Protein AF-A0A814CQU0-F1 (afdb_monomer_lite)

Organism: NCBI:txid104777

Secondary structure (DSSP, 8-state):
--PPB-EEEPTTTT-TT---TT-PPEEEETTEEEEEEEE-TTS-EEEEETTTTTS----EEEEETTEEEEEES--SSP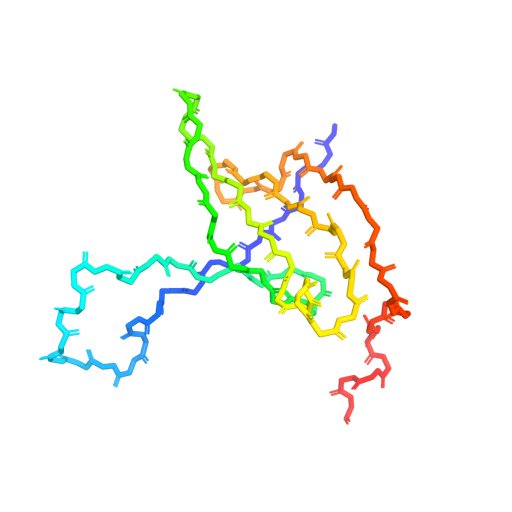PP-GGGG-

Structure (mmCIF, N/CA/C/O backbone):
data_AF-A0A814CQU0-F1
#
_entry.id   AF-A0A814CQU0-F1
#
loop_
_atom_site.group_PDB
_atom_site.id
_atom_site.type_symbol
_atom_site.label_atom_id
_atom_site.label_alt_id
_atom_site.label_comp_id
_atom_site.label_asym_id
_atom_site.label_entity_id
_atom_site.label_seq_id
_atom_site.pdbx_PDB_ins_code
_atom_site.Cartn_x
_atom_site.Cartn_y
_atom_site.Cartn_z
_atom_site.occupancy
_atom_site.B_iso_or_equiv
_atom_site.auth_seq_id
_atom_site.auth_comp_id
_atom_site.auth_asym_id
_atom_site.auth_atom_id
_atom_site.pdbx_PDB_model_num
ATOM 1 N N . MET A 1 1 ? -16.225 1.323 -9.535 1.00 43.94 1 MET A N 1
ATOM 2 C CA . MET A 1 1 ? -14.784 1.313 -9.214 1.00 43.94 1 MET A CA 1
ATOM 3 C C . MET A 1 1 ? -14.515 0.018 -8.474 1.00 43.94 1 MET A C 1
ATOM 5 O O . MET A 1 1 ? -15.072 -0.173 -7.403 1.00 43.94 1 MET A O 1
ATOM 9 N N . THR A 1 2 ? -13.807 -0.920 -9.090 1.00 48.47 2 THR A N 1
ATOM 10 C CA . THR A 1 2 ? -13.442 -2.204 -8.479 1.00 48.47 2 THR A CA 1
ATOM 11 C C . THR A 1 2 ? -12.293 -1.966 -7.507 1.00 48.47 2 THR A C 1
ATOM 13 O O . THR A 1 2 ? -11.192 -1.638 -7.931 1.00 48.47 2 THR A O 1
ATOM 16 N N . SER A 1 3 ? -12.554 -2.069 -6.203 1.00 57.38 3 SER A N 1
ATOM 17 C CA . SER A 1 3 ? -11.487 -2.068 -5.200 1.00 57.38 3 SER A CA 1
ATOM 18 C C . SER A 1 3 ? -10.707 -3.375 -5.297 1.00 57.38 3 SER A C 1
ATOM 20 O O . SER A 1 3 ? -11.279 -4.452 -5.129 1.00 57.38 3 SER A O 1
ATOM 22 N N . GLU A 1 4 ? -9.407 -3.282 -5.567 1.00 74.38 4 GLU A N 1
ATOM 23 C CA . GLU A 1 4 ? -8.518 -4.442 -5.556 1.00 74.38 4 GLU A CA 1
ATOM 24 C C . GLU A 1 4 ? -8.142 -4.807 -4.115 1.00 74.38 4 GLU A C 1
ATOM 26 O O . GLU A 1 4 ? -7.802 -3.945 -3.294 1.00 74.38 4 GLU A O 1
ATOM 31 N N . LYS A 1 5 ? -8.239 -6.104 -3.803 1.00 75.19 5 LYS A N 1
ATOM 32 C CA . LYS A 1 5 ? -7.920 -6.649 -2.480 1.00 75.19 5 LYS A CA 1
ATOM 33 C C . LYS A 1 5 ? -6.414 -6.605 -2.242 1.00 75.19 5 LYS A C 1
ATOM 35 O O . LYS A 1 5 ? -5.634 -6.909 -3.141 1.00 75.19 5 LYS A O 1
ATOM 40 N N . ILE A 1 6 ? -6.016 -6.276 -1.016 1.00 78.56 6 ILE A N 1
ATOM 41 C CA . ILE A 1 6 ? -4.615 -6.279 -0.597 1.00 78.56 6 ILE A CA 1
ATOM 42 C C . ILE A 1 6 ? -4.381 -7.266 0.541 1.00 78.56 6 ILE A C 1
ATOM 44 O O . ILE A 1 6 ? -5.233 -7.442 1.407 1.00 78.56 6 ILE A O 1
ATOM 48 N N . THR A 1 7 ? -3.205 -7.888 0.570 1.00 80.81 7 THR A N 1
ATOM 49 C CA . THR A 1 7 ? -2.783 -8.701 1.710 1.00 80.81 7 THR A CA 1
ATOM 50 C C . THR A 1 7 ? -2.009 -7.836 2.698 1.00 80.81 7 THR A C 1
ATOM 52 O O . THR A 1 7 ? -0.936 -7.314 2.386 1.00 80.81 7 THR A O 1
ATOM 55 N N . LEU A 1 8 ? -2.544 -7.699 3.911 1.00 73.44 8 LEU A N 1
ATOM 56 C CA . LEU A 1 8 ? -1.830 -7.110 5.038 1.00 73.44 8 LEU A CA 1
ATOM 57 C C . LEU A 1 8 ? -1.179 -8.226 5.853 1.00 73.44 8 LEU A C 1
ATOM 59 O O . LEU A 1 8 ? -1.854 -9.106 6.378 1.00 73.44 8 LEU A O 1
ATOM 63 N N . ILE A 1 9 ? 0.143 -8.178 5.972 1.00 70.50 9 ILE A N 1
ATOM 64 C CA . ILE A 1 9 ? 0.915 -9.115 6.781 1.00 70.50 9 ILE A CA 1
ATOM 65 C C . ILE A 1 9 ? 1.322 -8.405 8.063 1.00 70.50 9 ILE A C 1
ATOM 67 O O . ILE A 1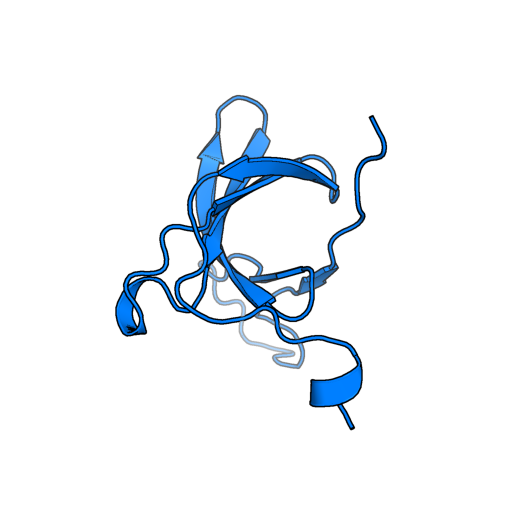 9 ? 2.038 -7.399 8.046 1.00 70.50 9 ILE A O 1
ATOM 71 N N . GLN A 1 10 ? 0.885 -8.932 9.203 1.00 64.56 10 GLN A N 1
ATOM 72 C CA . GLN A 1 10 ? 1.392 -8.475 10.489 1.00 64.56 10 GLN A CA 1
ATOM 73 C C . GLN A 1 10 ? 2.873 -8.850 10.611 1.00 64.56 10 GLN A C 1
ATOM 75 O O . GLN A 1 10 ? 3.253 -9.999 10.396 1.00 64.56 10 GLN A O 1
ATOM 80 N N . ARG A 1 11 ? 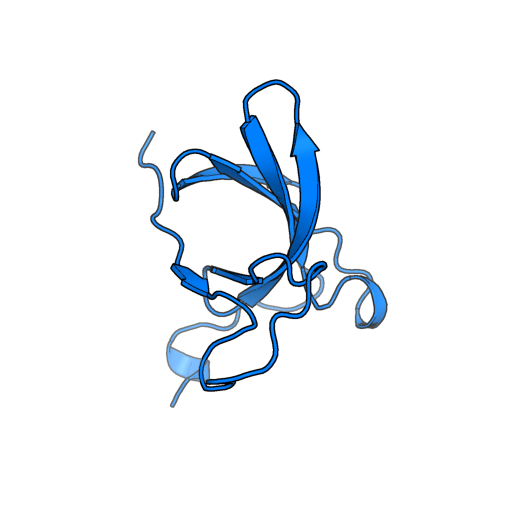3.723 -7.893 11.008 1.00 57.00 11 ARG A N 1
ATOM 81 C CA . ARG A 1 11 ? 5.168 -8.126 11.204 1.00 57.00 11 ARG A CA 1
ATOM 82 C C . ARG A 1 11 ? 5.503 -9.186 12.261 1.00 57.00 11 ARG A C 1
ATOM 84 O O . ARG A 1 11 ? 6.653 -9.597 12.347 1.00 57.00 11 ARG A O 1
ATOM 91 N N . ASN A 1 12 ? 4.524 -9.624 13.045 1.00 53.44 12 ASN A N 1
ATOM 92 C CA . ASN A 1 12 ? 4.713 -10.583 14.129 1.00 53.44 12 ASN A CA 1
ATOM 93 C C . ASN A 1 12 ? 4.480 -12.044 13.687 1.00 53.44 12 ASN A C 1
ATOM 95 O O . ASN A 1 12 ? 4.411 -12.929 14.536 1.00 53.44 12 ASN A O 1
ATOM 99 N N . PHE A 1 13 ? 4.357 -12.315 12.380 1.00 46.03 13 PHE A N 1
ATOM 100 C CA . PHE A 1 13 ? 4.206 -13.674 11.855 1.00 46.03 13 PHE A CA 1
ATOM 101 C C . PHE A 1 13 ? 5.425 -14.541 12.228 1.00 46.03 13 PHE A C 1
ATOM 103 O O . PHE A 1 13 ? 6.551 -14.227 11.845 1.00 46.03 13 PHE A O 1
ATOM 110 N N . GLY A 1 14 ? 5.206 -15.606 13.010 1.00 43.97 14 GLY A N 1
ATOM 111 C CA . GLY A 1 14 ? 6.261 -16.510 13.495 1.00 43.97 14 GLY A CA 1
ATOM 112 C C . GLY A 1 14 ? 7.040 -16.028 14.7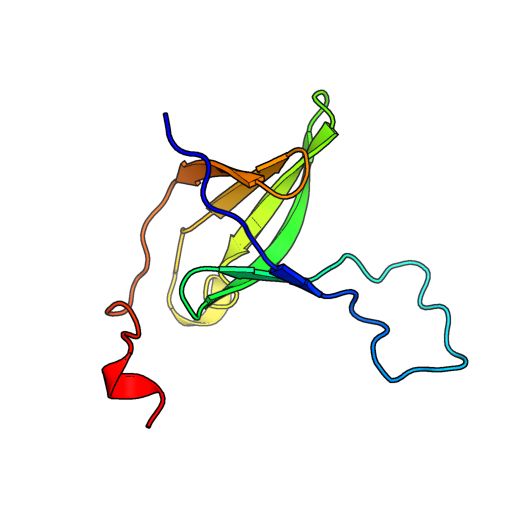28 1.00 43.97 14 GLY A C 1
ATOM 113 O O . GLY A 1 14 ? 8.018 -16.661 15.114 1.00 43.97 14 GLY A O 1
ATOM 114 N N . ILE A 1 15 ? 6.635 -14.922 15.366 1.00 49.25 15 ILE A N 1
ATOM 115 C CA . ILE A 1 15 ? 7.257 -14.429 16.603 1.00 49.25 15 ILE A CA 1
ATOM 116 C C . ILE A 1 15 ? 6.264 -14.616 17.747 1.00 49.25 15 ILE A C 1
ATOM 118 O O . ILE A 1 15 ? 5.586 -13.689 18.179 1.00 49.25 15 ILE A O 1
ATOM 122 N N . GLU A 1 16 ? 6.188 -15.848 18.236 1.00 52.91 16 GLU A N 1
ATOM 123 C CA . GLU A 1 16 ? 5.134 -16.318 19.146 1.00 52.91 16 GLU A CA 1
ATOM 124 C C . GLU A 1 16 ? 5.169 -15.651 20.534 1.00 52.91 16 GLU A C 1
ATOM 126 O O . GLU A 1 16 ? 4.246 -15.826 21.315 1.00 52.91 16 GLU A O 1
ATOM 131 N N . ASN A 1 17 ? 6.207 -14.867 20.859 1.00 48.22 17 ASN A N 1
ATOM 132 C CA . ASN A 1 17 ? 6.411 -14.330 22.212 1.00 48.22 17 ASN A CA 1
ATOM 133 C C . ASN A 1 17 ? 7.177 -12.993 22.295 1.00 48.22 17 ASN A C 1
ATOM 135 O O . ASN A 1 17 ? 7.759 -12.673 23.331 1.00 48.22 17 ASN A O 1
ATOM 139 N N . LYS A 1 18 ? 7.203 -12.169 21.237 1.00 45.31 18 LYS A N 1
ATOM 140 C CA . LYS A 1 18 ? 7.721 -10.789 21.352 1.00 45.31 18 LYS A CA 1
ATOM 141 C C . LYS A 1 18 ? 6.710 -9.800 20.800 1.00 45.31 18 LYS A C 1
ATOM 143 O O . LYS A 1 18 ? 6.690 -9.516 19.606 1.00 45.31 18 LYS A O 1
ATOM 148 N N . ILE A 1 19 ? 5.897 -9.246 21.696 1.00 46.81 19 ILE A N 1
ATOM 149 C CA . ILE A 1 19 ? 5.073 -8.072 21.416 1.00 46.81 19 ILE A CA 1
ATOM 150 C C . ILE A 1 19 ? 6.035 -6.903 21.180 1.00 46.81 19 ILE A C 1
ATOM 152 O O . ILE A 1 19 ? 6.469 -6.235 22.116 1.00 46.81 19 ILE A O 1
ATOM 156 N N . GLN A 1 20 ? 6.421 -6.670 19.927 1.00 52.75 20 GLN A N 1
ATOM 157 C CA . GLN A 1 20 ? 6.987 -5.382 19.548 1.00 52.75 20 GLN A CA 1
ATOM 158 C C . GLN A 1 20 ? 5.821 -4.407 19.422 1.00 52.75 20 GLN A C 1
ATOM 160 O O . GLN A 1 20 ? 5.087 -4.414 18.435 1.00 52.75 20 GLN A O 1
ATOM 165 N N . SER A 1 21 ? 5.658 -3.566 20.438 1.00 52.97 21 SER A N 1
ATOM 166 C CA . SER A 1 21 ? 4.626 -2.529 20.571 1.00 52.97 21 SER A CA 1
ATOM 167 C C . SER A 1 21 ? 4.646 -1.449 19.474 1.00 52.97 21 SER A C 1
ATOM 169 O O . SER A 1 21 ? 3.804 -0.562 19.489 1.00 52.97 21 SER A O 1
ATOM 171 N N . ASN A 1 22 ? 5.553 -1.546 18.495 1.00 53.53 22 ASN A N 1
ATOM 172 C CA . ASN A 1 22 ? 5.704 -0.626 17.361 1.00 53.53 22 ASN A CA 1
ATOM 173 C C . ASN A 1 22 ? 5.734 -1.331 15.986 1.00 53.53 22 ASN A C 1
ATOM 175 O O . ASN A 1 22 ? 6.224 -0.780 14.997 1.00 53.53 22 ASN A O 1
ATOM 179 N N . SER A 1 23 ? 5.232 -2.565 15.893 1.00 68.62 23 SER A N 1
ATOM 180 C CA . SER A 1 23 ? 5.165 -3.293 14.620 1.00 68.62 23 SER A CA 1
ATOM 181 C C . SER A 1 23 ? 3.905 -2.924 13.836 1.00 68.62 23 SER A C 1
ATOM 183 O O . SER A 1 23 ? 2.865 -3.566 13.967 1.00 68.62 23 SER A O 1
ATOM 185 N N . HIS A 1 24 ? 3.999 -1.912 12.974 1.00 81.81 24 HIS A N 1
ATOM 186 C CA . HIS A 1 24 ? 2.961 -1.681 11.971 1.00 81.81 24 HIS A CA 1
ATOM 187 C C . HIS A 1 24 ? 2.946 -2.811 10.924 1.00 81.81 24 HIS A C 1
ATOM 189 O O . HIS A 1 24 ? 4.010 -3.346 10.582 1.00 81.81 24 HIS A O 1
ATOM 195 N N . PRO A 1 25 ? 1.765 -3.182 10.396 1.00 83.25 25 PRO A N 1
ATOM 196 C CA . PRO A 1 25 ? 1.655 -4.200 9.358 1.00 83.25 25 PRO A CA 1
ATOM 197 C C . PRO A 1 25 ? 2.380 -3.782 8.073 1.00 83.25 25 PRO A C 1
ATOM 199 O O . PRO A 1 25 ? 2.599 -2.600 7.800 1.00 83.25 25 PRO A O 1
ATOM 202 N N . VAL A 1 26 ? 2.740 -4.778 7.273 1.00 87.12 26 VAL A N 1
ATOM 203 C CA . VAL A 1 26 ? 3.301 -4.635 5.928 1.00 87.12 26 VAL A CA 1
ATOM 204 C C . VAL A 1 26 ? 2.194 -4.905 4.923 1.00 87.12 26 VAL A C 1
ATOM 206 O O . VAL A 1 26 ? 1.401 -5.821 5.111 1.00 87.12 26 VAL A O 1
ATOM 209 N N . ALA A 1 27 ? 2.150 -4.134 3.849 1.00 86.62 27 ALA A N 1
ATOM 210 C CA . ALA A 1 27 ? 1.220 -4.350 2.752 1.00 86.62 27 ALA A CA 1
ATOM 211 C C . ALA A 1 27 ? 1.931 -5.057 1.590 1.00 86.62 27 ALA A C 1
ATOM 213 O O . ALA A 1 27 ? 3.016 -4.632 1.186 1.00 86.62 27 ALA A O 1
ATOM 214 N N . ILE A 1 28 ? 1.320 -6.111 1.044 1.00 87.00 28 ILE A N 1
ATOM 215 C CA . ILE A 1 28 ? 1.740 -6.744 -0.210 1.00 87.00 28 ILE A CA 1
ATOM 216 C C . ILE A 1 28 ? 0.645 -6.555 -1.250 1.00 87.00 28 ILE A C 1
ATOM 218 O O . ILE A 1 28 ? -0.500 -6.949 -1.041 1.00 87.00 28 ILE A O 1
ATOM 222 N N . TYR A 1 29 ? 1.018 -5.957 -2.377 1.00 85.94 29 TYR A N 1
ATOM 223 C CA . TYR A 1 29 ? 0.119 -5.662 -3.485 1.00 85.94 29 TYR A CA 1
ATOM 224 C C . TYR A 1 29 ? 0.880 -5.718 -4.800 1.00 85.94 29 TYR A C 1
ATOM 226 O O . TYR A 1 29 ? 1.970 -5.154 -4.868 1.00 85.94 29 TYR A O 1
ATOM 234 N N . GLN A 1 30 ? 0.321 -6.378 -5.820 1.00 82.62 30 GLN A N 1
ATOM 235 C CA . GLN A 1 30 ? 0.946 -6.510 -7.147 1.00 82.62 30 GLN A CA 1
ATOM 236 C C . GLN A 1 30 ? 2.435 -6.897 -7.051 1.00 82.62 30 GLN A C 1
ATOM 238 O O . GLN A 1 30 ? 3.304 -6.216 -7.588 1.00 82.62 30 GLN A O 1
ATOM 243 N N . TYR A 1 31 ? 2.731 -7.941 -6.264 1.00 81.62 31 TYR A N 1
ATOM 244 C CA . TYR A 1 31 ? 4.087 -8.468 -6.022 1.00 81.62 31 TYR A CA 1
ATOM 245 C C . TYR A 1 31 ? 5.085 -7.468 -5.416 1.00 81.62 31 TYR A C 1
ATOM 247 O O . TYR A 1 31 ? 6.298 -7.671 -5.447 1.00 81.62 31 TYR A O 1
ATOM 255 N N . ARG A 1 32 ? 4.592 -6.383 -4.813 1.00 85.00 32 ARG A N 1
ATOM 256 C CA . ARG A 1 32 ? 5.411 -5.331 -4.210 1.00 85.00 32 ARG A CA 1
ATOM 257 C C . ARG A 1 32 ? 5.109 -5.187 -2.731 1.00 85.00 32 ARG A C 1
ATOM 259 O O . ARG A 1 32 ? 3.971 -5.297 -2.282 1.00 85.00 32 ARG A O 1
ATOM 266 N N . THR A 1 33 ? 6.158 -4.902 -1.971 1.00 88.44 33 THR A N 1
ATOM 267 C CA . THR A 1 33 ? 6.073 -4.637 -0.535 1.00 88.44 33 THR A CA 1
ATOM 268 C C . THR A 1 33 ? 5.936 -3.142 -0.276 1.00 88.44 33 THR A C 1
ATOM 270 O O . THR A 1 33 ? 6.690 -2.335 -0.827 1.00 88.44 33 THR A O 1
ATOM 273 N N . TYR A 1 34 ? 5.028 -2.775 0.623 1.00 89.38 34 TYR A N 1
ATOM 274 C CA . TYR A 1 34 ? 4.830 -1.408 1.078 1.00 89.38 34 TYR A CA 1
ATOM 275 C C . TYR A 1 34 ? 4.874 -1.338 2.610 1.00 89.38 34 TYR A C 1
ATOM 277 O O . TYR A 1 34 ? 4.285 -2.162 3.315 1.00 89.38 34 TYR A O 1
ATOM 285 N N . TRP A 1 35 ? 5.582 -0.340 3.135 1.00 90.75 35 TRP A N 1
ATOM 286 C CA . TRP A 1 35 ? 5.731 -0.081 4.563 1.00 90.75 35 TRP A CA 1
ATOM 287 C C . TRP A 1 35 ? 4.729 0.961 5.033 1.00 90.75 35 TRP A C 1
ATOM 289 O O . TRP A 1 35 ? 4.542 1.980 4.367 1.00 90.75 35 TRP A O 1
ATOM 299 N N . TRP A 1 36 ? 4.136 0.726 6.202 1.00 91.81 36 TRP A N 1
ATOM 300 C CA . TRP A 1 36 ? 3.300 1.708 6.885 1.00 91.81 36 TRP A CA 1
ATOM 301 C C . TRP A 1 36 ? 4.033 3.046 7.034 1.00 91.81 36 TRP A C 1
ATOM 303 O O . TRP A 1 36 ? 5.225 3.071 7.355 1.00 91.81 36 TRP A O 1
ATOM 313 N N . LYS A 1 37 ? 3.321 4.150 6.797 1.00 91.19 37 LYS A N 1
ATOM 314 C CA . LYS A 1 37 ? 3.865 5.507 6.897 1.00 91.19 37 LYS A CA 1
ATOM 315 C C . LYS A 1 37 ? 3.095 6.373 7.887 1.00 91.19 37 LYS A C 1
ATOM 317 O O . LYS A 1 37 ? 3.716 7.003 8.733 1.00 91.19 37 LYS A O 1
ATOM 322 N N . GLU A 1 38 ? 1.777 6.447 7.728 1.00 92.06 38 GLU A N 1
ATOM 323 C CA . GLU A 1 38 ? 0.904 7.278 8.561 1.00 92.06 38 GLU A CA 1
ATOM 324 C C . GLU A 1 38 ? -0.559 6.838 8.440 1.00 92.06 38 GLU A C 1
ATOM 326 O O . GLU A 1 38 ? -0.975 6.301 7.408 1.00 92.06 38 GLU A O 1
ATOM 331 N N . GLU A 1 39 ? -1.338 7.107 9.486 1.00 92.56 39 GLU A N 1
ATOM 332 C CA . GLU A 1 39 ? -2.794 6.972 9.503 1.00 92.56 39 GLU A CA 1
ATOM 333 C C . GLU A 1 39 ? -3.446 8.347 9.307 1.00 92.56 39 GLU A C 1
ATOM 335 O O . GLU A 1 39 ? -3.019 9.347 9.883 1.00 92.56 39 GLU A O 1
ATOM 340 N N . ASN A 1 40 ? -4.473 8.405 8.463 1.00 90.81 40 ASN A N 1
ATOM 341 C CA . ASN A 1 40 ? -5.254 9.608 8.201 1.00 90.81 40 ASN A CA 1
ATOM 342 C C . ASN A 1 40 ? -6.479 9.672 9.130 1.00 90.81 40 ASN A C 1
ATOM 344 O O . ASN A 1 40 ? -6.960 8.657 9.626 1.00 90.81 40 ASN A O 1
ATOM 348 N N . ALA A 1 41 ? -7.073 10.862 9.271 1.00 91.31 41 ALA A N 1
ATOM 349 C CA . ALA A 1 41 ? -8.278 11.077 10.085 1.00 91.31 41 ALA A CA 1
ATOM 350 C C . ALA A 1 41 ? -9.495 10.223 9.665 1.00 91.31 41 ALA A C 1
ATOM 352 O O . ALA A 1 41 ? -10.371 9.946 10.479 1.00 91.31 41 ALA A O 1
ATOM 353 N N . ASP A 1 42 ? -9.553 9.778 8.405 1.00 91.38 42 ASP A N 1
ATOM 354 C CA . ASP A 1 42 ? -10.611 8.907 7.875 1.00 91.38 42 ASP A CA 1
ATOM 355 C C . ASP A 1 42 ? -10.368 7.405 8.142 1.00 91.38 42 ASP A C 1
ATOM 357 O O . ASP A 1 42 ? -11.034 6.568 7.519 1.00 91.38 42 ASP A O 1
ATOM 361 N N . LYS A 1 43 ? -9.421 7.077 9.040 1.00 89.50 43 LYS A N 1
ATOM 362 C CA . LYS A 1 43 ? -8.944 5.725 9.394 1.00 89.50 43 LYS A CA 1
ATOM 363 C C . LYS A 1 43 ? -8.291 4.954 8.247 1.00 89.50 43 LYS A C 1
ATOM 365 O O . LYS A 1 43 ? -8.085 3.747 8.334 1.00 89.50 43 LYS A O 1
ATOM 370 N N . SER A 1 44 ? -7.977 5.627 7.145 1.00 91.44 44 SER A N 1
ATOM 371 C CA . SER A 1 44 ? -7.155 5.027 6.101 1.00 91.44 44 SER A CA 1
ATOM 372 C C . SER A 1 44 ? -5.676 5.153 6.440 1.00 91.44 44 SER A C 1
ATOM 374 O O . SER A 1 44 ? -5.246 6.105 7.089 1.00 91.44 44 SER A O 1
ATOM 376 N N . VAL A 1 45 ? -4.870 4.244 5.917 1.00 92.44 45 VAL A N 1
ATOM 377 C CA . VAL A 1 45 ? -3.433 4.207 6.171 1.00 92.44 45 VAL A CA 1
ATOM 378 C C . VAL A 1 45 ? -2.672 4.358 4.861 1.00 92.44 45 VAL A C 1
ATOM 380 O O . VAL A 1 45 ? -3.014 3.740 3.851 1.00 92.44 45 VAL A O 1
ATOM 383 N N . ARG A 1 46 ? -1.626 5.186 4.861 1.00 93.44 46 ARG A N 1
ATOM 384 C CA . ARG A 1 46 ? -0.695 5.304 3.735 1.00 93.44 46 ARG A CA 1
ATOM 385 C C . ARG A 1 46 ? 0.469 4.343 3.915 1.00 93.44 46 ARG A C 1
ATOM 387 O O . ARG A 1 46 ? 1.129 4.338 4.953 1.00 93.44 46 ARG A O 1
ATOM 394 N N . TYR A 1 47 ? 0.756 3.599 2.858 1.00 92.62 47 TYR A N 1
ATOM 395 C CA . TYR A 1 47 ? 1.896 2.706 2.760 1.00 92.62 47 TYR A CA 1
ATOM 396 C C . TYR A 1 47 ? 2.811 3.160 1.626 1.00 92.62 47 TYR A C 1
ATOM 398 O O . TYR A 1 47 ? 2.359 3.347 0.498 1.00 92.62 47 TYR A O 1
ATOM 406 N N . ALA A 1 48 ? 4.097 3.342 1.914 1.00 90.88 48 ALA A N 1
ATOM 407 C CA . ALA A 1 48 ? 5.107 3.719 0.929 1.00 90.88 48 ALA A CA 1
ATOM 408 C C . ALA A 1 48 ? 5.841 2.481 0.412 1.00 90.88 48 ALA A C 1
ATOM 410 O O . ALA A 1 48 ? 6.111 1.555 1.177 1.00 90.88 48 ALA A O 1
ATOM 411 N N . CYS A 1 49 ? 6.188 2.459 -0.872 1.00 90.88 49 CYS A N 1
ATOM 412 C CA . CYS A 1 49 ? 6.919 1.341 -1.458 1.00 90.88 49 CYS A CA 1
ATOM 413 C C . CYS A 1 49 ? 8.236 1.071 -0.710 1.00 90.88 49 CYS A C 1
ATOM 415 O O . CYS A 1 49 ? 8.976 1.983 -0.338 1.00 90.88 49 CYS A O 1
ATOM 417 N N . SER A 1 50 ? 8.576 -0.204 -0.521 1.00 88.69 50 SER A N 1
ATOM 418 C CA . SER A 1 50 ? 9.805 -0.600 0.170 1.00 88.69 50 SER A CA 1
ATOM 419 C C . SER A 1 50 ? 11.083 -0.100 -0.504 1.00 88.69 50 SER A C 1
ATOM 421 O O . SER A 1 50 ? 12.101 0.091 0.165 1.00 88.69 50 SER A O 1
ATOM 423 N N . GLN A 1 51 ? 11.013 0.188 -1.804 1.00 86.56 51 GLN A N 1
ATOM 424 C CA . GLN A 1 51 ? 12.127 0.678 -2.606 1.00 86.56 51 GLN A CA 1
ATOM 425 C C . GLN A 1 51 ? 12.299 2.203 -2.571 1.00 86.56 51 GLN A C 1
ATOM 427 O O . GLN A 1 51 ? 13.210 2.715 -3.223 1.00 86.56 51 GLN A O 1
ATOM 432 N N . THR A 1 52 ? 11.498 2.954 -1.801 1.00 82.44 52 THR A N 1
ATOM 433 C CA . THR A 1 52 ? 11.573 4.429 -1.767 1.00 82.44 52 THR A CA 1
ATOM 434 C C . THR A 1 52 ? 12.977 4.961 -1.478 1.00 82.44 52 THR A C 1
ATOM 436 O O . THR A 1 52 ? 13.413 5.913 -2.119 1.00 82.44 52 THR A O 1
ATOM 439 N N . LYS A 1 53 ? 13.731 4.321 -0.573 1.00 78.06 53 LYS A N 1
ATOM 440 C CA . LYS A 1 53 ? 15.105 4.745 -0.242 1.00 78.06 53 LYS A CA 1
ATOM 441 C C . LYS A 1 53 ? 16.167 4.254 -1.228 1.00 78.06 53 LYS A C 1
ATOM 443 O O . LYS A 1 53 ? 17.194 4.905 -1.364 1.00 78.06 53 LYS A O 1
ATOM 448 N N . ARG A 1 54 ? 15.953 3.104 -1.873 1.00 76.06 54 ARG A N 1
ATOM 449 C CA . ARG A 1 54 ? 16.965 2.450 -2.724 1.00 76.06 54 ARG A CA 1
ATOM 450 C C . ARG A 1 54 ? 16.885 2.886 -4.183 1.00 76.06 54 ARG A C 1
ATOM 452 O O . ARG A 1 54 ? 17.917 3.040 -4.816 1.00 76.06 54 ARG A O 1
ATOM 459 N N . GLN A 1 55 ? 15.675 3.104 -4.691 1.00 76.50 55 GLN A N 1
ATOM 460 C CA . GLN A 1 55 ? 15.405 3.339 -6.112 1.00 76.50 55 GLN A CA 1
ATOM 461 C C . GLN A 1 55 ? 14.632 4.643 -6.354 1.00 76.50 55 GLN A C 1
ATOM 463 O O . GLN A 1 55 ? 14.020 4.816 -7.396 1.00 76.50 55 GLN A O 1
ATOM 468 N N . LYS A 1 56 ? 14.575 5.559 -5.376 1.00 80.56 56 LYS A N 1
ATOM 469 C CA . LYS A 1 56 ? 13.768 6.797 -5.457 1.00 80.56 56 LYS A CA 1
ATOM 470 C C . LYS A 1 56 ? 12.288 6.551 -5.816 1.00 80.56 56 LYS A C 1
ATOM 472 O O . LYS A 1 56 ? 11.624 7.430 -6.354 1.00 80.56 56 LYS A O 1
ATOM 477 N N . CYS A 1 57 ? 11.764 5.365 -5.505 1.00 86.88 57 CYS A N 1
ATOM 478 C CA . CYS A 1 57 ? 10.374 5.009 -5.769 1.00 86.88 57 CYS A CA 1
ATOM 479 C C . CYS A 1 57 ? 9.433 5.900 -4.942 1.00 86.88 57 CYS A C 1
ATOM 481 O O . CYS A 1 57 ? 9.525 5.935 -3.712 1.00 86.88 57 CYS A O 1
ATOM 483 N N . THR A 1 58 ? 8.515 6.607 -5.597 1.00 89.69 58 THR A N 1
ATOM 484 C CA . THR A 1 58 ? 7.573 7.525 -4.933 1.00 89.69 58 THR A CA 1
ATOM 485 C C . THR A 1 58 ? 6.184 6.923 -4.760 1.00 89.69 58 THR A C 1
ATOM 487 O O . THR A 1 58 ? 5.293 7.596 -4.247 1.00 89.69 58 THR A O 1
ATOM 490 N N . ALA A 1 59 ? 6.000 5.662 -5.161 1.00 90.50 59 ALA A N 1
ATOM 491 C CA . ALA A 1 59 ? 4.723 4.975 -5.083 1.00 90.50 59 ALA A CA 1
ATOM 492 C C . ALA A 1 59 ? 4.218 4.846 -3.636 1.00 90.50 59 ALA A C 1
ATOM 494 O O . ALA A 1 59 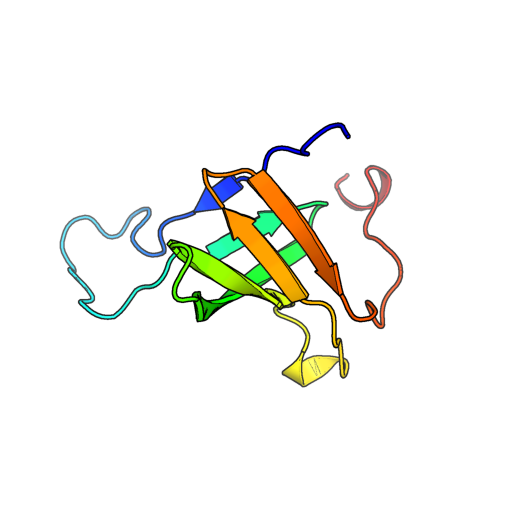? 4.909 4.332 -2.745 1.00 90.50 59 ALA A O 1
ATOM 495 N N . ILE A 1 60 ? 2.981 5.289 -3.429 1.00 91.81 60 ILE A N 1
ATOM 496 C CA . ILE A 1 60 ? 2.244 5.247 -2.169 1.00 91.81 60 ILE A CA 1
ATOM 497 C C . ILE A 1 60 ? 0.860 4.659 -2.447 1.00 91.81 60 ILE A C 1
ATOM 499 O O . ILE A 1 60 ? 0.176 5.075 -3.383 1.00 91.81 60 ILE A O 1
ATOM 503 N N . LYS A 1 61 ? 0.433 3.728 -1.594 1.00 91.19 61 LYS A N 1
ATOM 504 C CA . LYS A 1 61 ? -0.928 3.186 -1.581 1.00 91.19 61 LYS A CA 1
ATOM 505 C C . LYS A 1 61 ? -1.661 3.685 -0.341 1.00 91.19 61 LYS A C 1
ATOM 507 O O . LYS A 1 61 ? -1.133 3.613 0.769 1.00 91.19 61 LYS A O 1
ATOM 512 N N . LYS A 1 62 ? -2.879 4.184 -0.524 1.00 92.25 62 LYS A N 1
ATOM 513 C CA . LYS A 1 62 ? -3.828 4.467 0.556 1.00 92.25 62 LYS A CA 1
ATOM 514 C C . LYS A 1 62 ? -4.735 3.253 0.699 1.00 92.25 62 LYS A C 1
ATOM 516 O O . LYS A 1 62 ? -5.391 2.869 -0.269 1.00 92.25 62 LYS A O 1
ATOM 521 N N . ILE A 1 63 ? -4.768 2.671 1.890 1.00 90.56 63 ILE A N 1
ATOM 522 C CA . ILE A 1 63 ? -5.550 1.475 2.200 1.00 90.56 63 ILE A CA 1
ATOM 523 C C . ILE A 1 63 ? -6.620 1.840 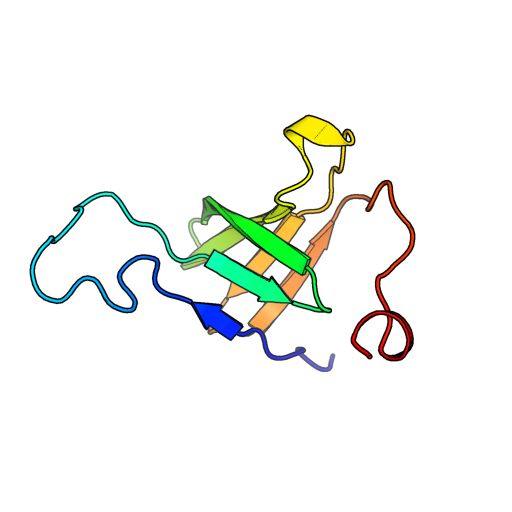3.215 1.00 90.56 63 ILE A C 1
ATOM 525 O O . ILE A 1 63 ? -6.334 2.514 4.205 1.00 90.56 63 ILE A O 1
ATOM 529 N N . LYS A 1 64 ? -7.847 1.394 2.969 1.00 88.81 64 LYS A N 1
ATOM 530 C CA . LYS A 1 64 ? -8.968 1.506 3.899 1.00 88.81 64 LYS A CA 1
ATOM 531 C C . LYS A 1 64 ? -9.788 0.226 3.807 1.00 88.81 64 LYS A C 1
ATOM 533 O O . LYS A 1 64 ? -10.014 -0.242 2.698 1.00 88.81 64 LYS A O 1
ATOM 538 N N . ASP A 1 65 ? -10.182 -0.333 4.949 1.00 86.62 65 ASP A N 1
ATOM 539 C CA . ASP A 1 65 ? -10.993 -1.557 5.014 1.00 86.62 65 ASP A CA 1
ATOM 540 C C . ASP A 1 65 ? -10.411 -2.701 4.150 1.00 86.62 65 ASP A C 1
ATOM 542 O O . ASP A 1 65 ? -11.117 -3.341 3.378 1.00 86.62 65 ASP A O 1
ATOM 546 N N . GLU A 1 66 ? -9.085 -2.903 4.232 1.00 82.25 66 GLU A N 1
ATOM 547 C CA . GLU A 1 66 ? -8.332 -3.924 3.470 1.00 82.25 66 GLU A CA 1
ATOM 548 C C . GLU A 1 66 ? -8.426 -3.802 1.934 1.00 82.25 66 GLU A C 1
ATOM 550 O O . GLU A 1 66 ? -8.134 -4.741 1.190 1.00 82.25 66 GLU A O 1
ATOM 555 N N . ALA A 1 67 ? -8.779 -2.618 1.439 1.00 83.25 67 ALA A N 1
ATOM 556 C CA . ALA A 1 67 ? -8.827 -2.304 0.020 1.00 83.25 67 ALA A CA 1
ATOM 557 C C . ALA A 1 67 ? -7.899 -1.138 -0.323 1.00 83.25 67 ALA A C 1
ATOM 559 O O . ALA A 1 67 ? -7.786 -0.159 0.425 1.00 83.25 67 ALA A O 1
ATOM 560 N N . VAL A 1 68 ? -7.261 -1.209 -1.494 1.00 86.44 68 VAL A N 1
ATOM 561 C CA . VAL A 1 68 ? -6.574 -0.046 -2.067 1.00 86.44 68 VAL A CA 1
ATOM 562 C C . VAL A 1 68 ? -7.638 0.942 -2.546 1.00 86.44 68 VAL A C 1
ATOM 564 O O . VAL A 1 68 ? -8.487 0.603 -3.369 1.00 86.44 68 VAL A O 1
ATOM 567 N N . VAL A 1 69 ? -7.603 2.165 -2.012 1.00 88.06 69 VAL A N 1
ATOM 568 C CA . VAL A 1 69 ? -8.559 3.233 -2.363 1.00 88.06 69 VAL A CA 1
ATOM 569 C C . VAL A 1 69 ? -7.928 4.353 -3.179 1.00 88.06 69 VAL A C 1
ATOM 571 O O . VAL A 1 69 ? -8.625 5.026 -3.930 1.00 88.06 69 VAL A O 1
ATOM 574 N N . VAL A 1 70 ? -6.618 4.573 -3.034 1.00 86.06 70 VAL A N 1
ATOM 575 C CA . VAL A 1 70 ? -5.869 5.550 -3.833 1.00 86.06 70 VAL A CA 1
ATOM 576 C C . VAL A 1 70 ? -4.460 5.029 -4.076 1.00 86.06 70 VAL A C 1
ATOM 578 O O . VAL A 1 70 ? -3.808 4.511 -3.168 1.00 86.06 70 VAL A O 1
ATOM 581 N N . GLU A 1 71 ? -3.977 5.245 -5.290 1.00 84.62 71 GLU A N 1
ATOM 582 C CA . GLU A 1 71 ? -2.595 5.046 -5.693 1.00 84.62 71 GLU A CA 1
ATOM 583 C C . GLU A 1 71 ? -2.007 6.372 -6.179 1.00 84.62 71 GLU A C 1
ATOM 585 O O . GLU A 1 71 ? -2.630 7.092 -6.956 1.00 84.62 71 GLU A O 1
ATOM 590 N N . THR A 1 72 ? -0.812 6.708 -5.699 1.00 86.94 72 THR A N 1
ATOM 591 C CA . THR A 1 72 ? -0.088 7.920 -6.104 1.00 86.94 72 THR A CA 1
ATOM 592 C C . THR A 1 72 ? 1.397 7.636 -6.262 1.00 86.94 72 THR A C 1
ATOM 594 O O . THR A 1 72 ? 1.925 6.766 -5.571 1.00 86.94 72 THR A O 1
ATOM 597 N N . GLY A 1 73 ? 2.085 8.440 -7.073 1.00 84.88 73 GLY A N 1
ATOM 598 C CA . GLY A 1 73 ? 3.524 8.318 -7.300 1.00 84.88 73 GLY A CA 1
ATOM 599 C C . GLY A 1 73 ? 3.870 7.249 -8.333 1.00 84.88 73 GLY A C 1
ATOM 600 O O . GLY A 1 73 ? 2.990 6.601 -8.891 1.00 84.88 73 GLY A O 1
ATOM 601 N N . HIS A 1 74 ? 5.164 7.086 -8.599 1.00 83.38 74 HIS A N 1
ATOM 602 C CA . HIS A 1 74 ? 5.655 6.190 -9.641 1.00 83.38 74 HIS A CA 1
ATOM 603 C C . HIS A 1 74 ? 6.622 5.155 -9.073 1.00 83.38 74 HIS A C 1
ATOM 605 O O . HIS A 1 74 ? 7.466 5.452 -8.217 1.00 83.38 74 HIS A O 1
ATOM 611 N N . HIS A 1 75 ? 6.492 3.933 -9.583 1.00 84.19 75 HIS A N 1
ATOM 612 C CA . HIS A 1 75 ? 7.515 2.911 -9.446 1.00 84.19 75 HIS A CA 1
ATOM 613 C C . HIS A 1 75 ? 8.689 3.253 -10.367 1.00 84.19 75 HIS A C 1
ATOM 615 O O . HIS A 1 75 ? 8.490 3.684 -11.499 1.00 84.19 75 HIS A O 1
ATOM 621 N N . PHE A 1 76 ? 9.910 3.131 -9.845 1.00 72.00 76 PHE A N 1
ATOM 622 C CA . PHE A 1 76 ? 11.133 3.397 -10.610 1.00 72.00 76 PHE A CA 1
ATOM 623 C C . PHE A 1 76 ? 11.553 2.198 -11.473 1.00 72.00 76 PHE A C 1
ATOM 625 O O . PHE A 1 76 ? 12.280 2.360 -12.445 1.00 72.00 76 PHE A O 1
ATOM 632 N N . ASP A 1 77 ? 11.103 0.997 -11.115 1.00 69.38 77 ASP A N 1
ATOM 633 C CA . ASP A 1 77 ? 11.397 -0.256 -11.801 1.00 69.38 77 ASP A CA 1
ATOM 634 C C . ASP A 1 77 ? 10.198 -0.740 -12.637 1.00 69.38 77 ASP A C 1
ATOM 636 O O . ASP A 1 77 ? 9.053 -0.322 -12.426 1.00 69.38 77 ASP A O 1
ATOM 640 N N . HIS A 1 78 ? 10.465 -1.647 -13.585 1.00 63.94 78 HIS A N 1
ATOM 641 C CA . HIS A 1 78 ? 9.407 -2.404 -14.254 1.00 63.94 78 HIS A CA 1
ATOM 642 C C . HIS A 1 78 ? 8.558 -3.154 -13.216 1.00 63.94 78 HIS A C 1
ATOM 644 O O . HIS A 1 78 ? 9.050 -3.552 -12.157 1.00 63.94 78 HIS A O 1
ATOM 650 N N . MET A 1 79 ? 7.258 -3.299 -13.496 1.00 65.31 79 MET A N 1
ATOM 651 C CA . MET A 1 79 ? 6.401 -4.205 -12.732 1.00 65.31 79 MET A CA 1
ATOM 652 C C . MET A 1 79 ? 6.999 -5.604 -12.783 1.00 65.31 79 MET A C 1
ATOM 654 O O . MET A 1 79 ? 7.276 -6.088 -13.873 1.00 65.31 79 MET A O 1
ATOM 658 N N . LEU A 1 80 ? 7.181 -6.210 -11.606 1.00 66.38 80 LEU A N 1
ATOM 659 C CA . LEU A 1 80 ? 7.287 -7.657 -11.534 1.00 66.38 80 LEU A CA 1
ATOM 660 C C . LEU A 1 80 ? 5.948 -8.214 -12.004 1.00 66.38 80 LEU A C 1
ATOM 662 O O . LEU A 1 80 ? 4.903 -7.798 -11.487 1.00 66.38 80 LEU A O 1
ATOM 666 N N . ASP A 1 81 ? 5.984 -9.096 -12.986 1.00 66.06 81 ASP A N 1
ATOM 667 C CA . ASP A 1 81 ? 4.802 -9.782 -13.485 1.00 66.06 81 ASP A CA 1
ATOM 668 C C . ASP A 1 81 ? 4.829 -11.272 -13.116 1.00 66.06 81 ASP A C 1
ATOM 670 O O . ASP A 1 81 ? 5.731 -11.759 -12.431 1.00 66.06 81 ASP A O 1
ATOM 674 N N . GLU A 1 82 ? 3.792 -12.009 -13.513 1.00 65.62 82 GLU A N 1
ATOM 675 C CA . GLU A 1 82 ? 3.702 -13.445 -13.230 1.00 65.62 82 GLU A CA 1
ATOM 676 C C . GLU A 1 82 ? 4.877 -14.247 -13.815 1.00 65.62 82 GLU A C 1
ATOM 678 O O . GLU A 1 82 ? 5.177 -15.336 -13.321 1.00 65.62 82 GLU A O 1
ATOM 683 N N . ALA A 1 83 ? 5.557 -13.740 -14.849 1.00 68.38 83 ALA A N 1
ATOM 684 C CA . ALA A 1 83 ? 6.713 -14.405 -15.432 1.00 68.38 83 ALA A CA 1
ATOM 685 C C . ALA A 1 83 ? 7.952 -14.316 -14.528 1.00 68.38 83 ALA A C 1
ATOM 687 O O . ALA A 1 83 ? 8.772 -15.235 -14.562 1.00 68.38 83 ALA A O 1
ATOM 688 N N . ASP A 1 84 ? 8.057 -13.283 -13.687 1.00 65.44 84 ASP A N 1
ATOM 689 C CA . ASP A 1 84 ? 9.180 -13.074 -12.762 1.00 65.44 84 ASP A CA 1
ATOM 690 C C . ASP A 1 84 ? 9.116 -13.948 -11.491 1.00 65.44 84 ASP A C 1
ATOM 692 O O . ASP A 1 84 ? 10.079 -14.001 -10.726 1.00 65.44 84 ASP A O 1
ATOM 696 N N . VAL A 1 85 ? 7.988 -14.625 -11.235 1.00 65.06 85 VAL A N 1
ATOM 697 C CA . VAL A 1 85 ? 7.737 -15.413 -10.006 1.00 65.06 85 VAL A CA 1
ATOM 698 C C . VAL A 1 85 ? 8.026 -16.920 -10.195 1.00 65.06 85 VAL A C 1
ATOM 700 O O . VAL A 1 85 ? 7.784 -17.711 -9.285 1.00 65.06 85 VAL A O 1
ATOM 703 N N . LYS A 1 86 ? 8.537 -17.335 -11.364 1.00 53.75 86 LYS A N 1
ATOM 704 C CA . LYS A 1 86 ? 8.819 -18.747 -11.695 1.00 53.75 86 LYS A CA 1
ATOM 705 C C . LYS A 1 86 ? 10.054 -19.332 -11.014 1.00 53.75 86 LYS A C 1
ATOM 707 O O . LYS A 1 86 ? 11.097 -18.645 -10.962 1.00 53.75 86 LYS A O 1
#

Radius of gyration: 13.8 Å; chains: 1; bounding box: 32×30×38 Å

pLDDT: mean 76.73, std 15.07, range [43.94, 93.44]

Sequence (86 aa):
MTSEKITLIQRNFGIENKIQSNSHPVAIYQYRTYWWKEENADKSVRYACSQTKRQKCTAIKKIKDEAVVVETGHHFDHMLDEADVK

Foldseek 3Di:
DDWDAKDWAFPCVPVPPDPPVPGDIWIADLNWIWDWDDADPVRWTKTATPCCPPQVFGWIFIDDPRTGDDIDTGDNDDRDDPVNVD